Protein AF-A0A821QA35-F1 (afdb_monomer_lite)

Secondary structure (DSSP, 8-state):
--HHHHHHHHHHHHHHHHHHHHHH-TT----HHHHHHHHHHHHHHHHHHHHH--SHHHHHHHHHHH-HHHHHHHS-TTPPPSS-HHHHHHHHHHHH---SSS-HHHHHHHHHHHHHHHHHHHHHTTTT-----

Sequence (133 aa):
MSNNLSAQWEKLLRPGILTLFYREYPLMELYDDACQRIQEFLYKILRFLLRQYPHRAELEQWLYINYPEAQYALNRSSRKRIFSIDQLQTLIHKEFGIHNEMDINYLATTLEHCTKDVLKVCEEKFLLFVFFC

Radius of gyration: 15.2 Å; chains: 1; bounding box: 31×39×47 Å

Foldseek 3Di:
DPPPLVVLLCVQQLQLLVVLCCVVPVPFAADPVNSVVLSVVLVVVLVVCCVVDVAAVSLVVVCCVPPVVLVVVLPDPPDDQSGDLVSQVVSCCVPPVNDPGHDSSSSSSVSSVSSNVSSVVCVVVVVTDDDPD

pLDDT: mean 79.97, std 12.57, range [37.75, 93.25]

Structure (mmCIF, N/CA/C/O backbone):
data_AF-A0A821QA35-F1
#
_entry.id   AF-A0A821QA35-F1
#
loop_
_atom_site.group_PDB
_atom_site.id
_atom_site.type_symbol
_atom_site.label_atom_id
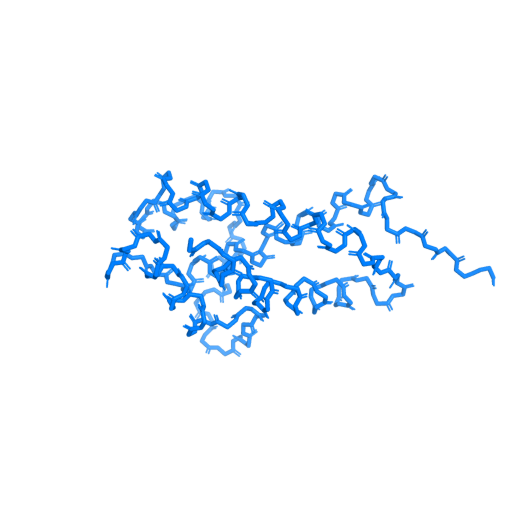_atom_site.label_alt_id
_atom_site.label_comp_id
_atom_site.label_asym_id
_atom_site.label_entity_id
_atom_site.label_seq_id
_atom_site.pdbx_PDB_ins_code
_atom_site.Cartn_x
_atom_site.Cartn_y
_atom_site.Cartn_z
_atom_site.occupancy
_atom_site.B_iso_or_equiv
_atom_site.auth_seq_id
_atom_site.auth_comp_id
_atom_site.auth_asym_id
_atom_site.auth_atom_id
_atom_site.pdbx_PDB_model_num
ATOM 1 N N . MET A 1 1 ? -10.848 -21.722 7.175 1.00 37.75 1 MET A N 1
ATOM 2 C CA . MET A 1 1 ? -11.656 -20.520 6.845 1.00 37.75 1 MET A CA 1
ATOM 3 C C . MET A 1 1 ? -10.791 -19.305 6.440 1.00 37.75 1 MET A C 1
ATOM 5 O O . MET A 1 1 ? -11.248 -18.181 6.577 1.00 37.75 1 MET A O 1
ATOM 9 N N . SER A 1 2 ? -9.578 -19.479 5.883 1.00 49.47 2 SER A N 1
ATOM 10 C CA . SER A 1 2 ? -8.637 -18.366 5.611 1.00 49.47 2 SER A CA 1
ATOM 11 C C . SER A 1 2 ? -8.639 -17.816 4.173 1.00 49.47 2 SER A C 1
ATOM 13 O O . SER A 1 2 ? -8.065 -16.756 3.942 1.00 49.47 2 SER A O 1
ATOM 15 N N . ASN A 1 3 ? -9.305 -18.468 3.210 1.00 56.59 3 ASN A N 1
ATOM 16 C CA . ASN A 1 3 ? -9.209 -18.090 1.785 1.00 56.59 3 ASN A CA 1
ATOM 17 C C . ASN A 1 3 ? -9.926 -16.778 1.413 1.00 56.59 3 ASN A C 1
ATOM 19 O O . ASN A 1 3 ? -9.644 -16.206 0.367 1.00 56.59 3 ASN A O 1
ATOM 23 N N . ASN A 1 4 ? -10.843 -16.274 2.248 1.00 77.44 4 ASN A N 1
ATOM 24 C CA . ASN A 1 4 ? -11.642 -15.092 1.900 1.00 77.44 4 ASN A CA 1
ATOM 25 C C . ASN A 1 4 ? -10.913 -13.773 2.214 1.00 77.44 4 ASN A C 1
ATOM 27 O O . ASN A 1 4 ? -11.054 -12.793 1.492 1.00 77.44 4 ASN A O 1
ATOM 31 N N . LEU A 1 5 ? -10.099 -13.740 3.273 1.00 81.31 5 LEU A N 1
ATOM 32 C CA . LEU A 1 5 ? -9.493 -12.492 3.737 1.00 81.31 5 LEU A CA 1
ATOM 33 C C . LEU A 1 5 ? -8.273 -12.089 2.896 1.00 81.31 5 LEU A C 1
ATOM 35 O O . LEU A 1 5 ? -8.134 -10.930 2.520 1.00 81.31 5 LEU A O 1
ATOM 39 N N . SER A 1 6 ? -7.443 -13.065 2.520 1.00 80.19 6 SER A N 1
ATOM 40 C CA . SER A 1 6 ? -6.303 -12.846 1.620 1.00 80.19 6 SER A CA 1
ATOM 41 C C . SER A 1 6 ? -6.745 -12.302 0.256 1.00 80.19 6 SER A C 1
ATOM 43 O O . SER A 1 6 ? -6.166 -11.332 -0.222 1.00 80.19 6 SER A O 1
ATOM 45 N N . ALA A 1 7 ? -7.825 -12.842 -0.317 1.00 85.44 7 ALA A N 1
ATOM 46 C CA . ALA A 1 7 ? -8.390 -12.346 -1.571 1.00 85.44 7 ALA A CA 1
ATOM 47 C C . ALA A 1 7 ? -8.980 -10.926 -1.446 1.00 85.44 7 ALA A C 1
ATOM 49 O O . ALA A 1 7 ? -8.993 -10.166 -2.412 1.00 85.44 7 ALA A O 1
ATOM 50 N N . GLN A 1 8 ? -9.484 -10.542 -0.267 1.00 89.19 8 GLN A N 1
ATOM 51 C CA . GLN A 1 8 ? -9.964 -9.175 -0.033 1.00 89.19 8 GLN A CA 1
ATOM 52 C C . GLN A 1 8 ? -8.803 -8.176 0.074 1.00 89.19 8 GLN A C 1
ATOM 54 O O . GLN A 1 8 ? -8.900 -7.087 -0.487 1.00 89.19 8 GLN A O 1
ATOM 59 N N . TRP A 1 9 ? -7.697 -8.558 0.722 1.00 88.69 9 TRP A N 1
ATOM 60 C CA . TRP A 1 9 ? -6.470 -7.756 0.734 1.00 88.69 9 TRP A CA 1
ATOM 61 C C . TRP A 1 9 ? -5.883 -7.583 -0.663 1.00 88.69 9 TRP A C 1
ATOM 63 O O . TRP A 1 9 ? -5.488 -6.477 -1.016 1.00 88.69 9 TRP A O 1
ATOM 73 N N . GLU A 1 10 ? -5.888 -8.633 -1.483 1.00 86.69 10 GLU A N 1
ATOM 74 C CA . GLU A 1 10 ? -5.458 -8.549 -2.881 1.00 86.6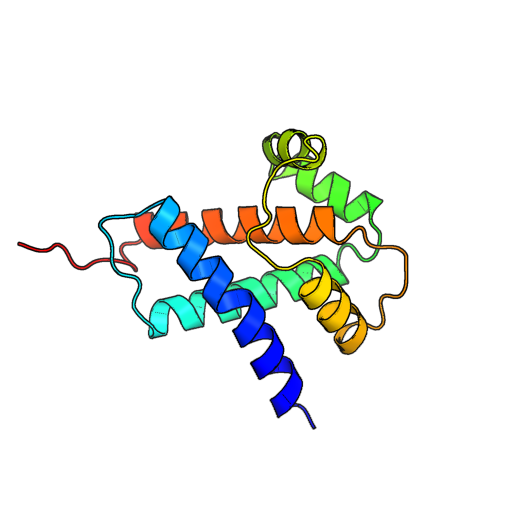9 10 GLU A CA 1
ATOM 75 C C . GLU A 1 10 ? -6.267 -7.518 -3.671 1.00 86.69 10 GLU A C 1
ATOM 77 O O . GLU A 1 10 ? -5.699 -6.636 -4.317 1.00 86.69 10 GLU A O 1
ATOM 82 N N . LYS A 1 11 ? -7.597 -7.575 -3.556 1.00 89.44 11 LYS A N 1
ATOM 83 C CA . LYS A 1 11 ? -8.504 -6.638 -4.234 1.00 89.44 11 LYS A CA 1
ATOM 84 C C . LYS A 1 11 ? -8.299 -5.181 -3.820 1.00 89.44 11 LYS A C 1
ATOM 86 O O . LYS A 1 11 ? -8.626 -4.296 -4.604 1.00 89.44 11 LYS A O 1
ATOM 91 N N . LEU A 1 12 ? -7.779 -4.932 -2.620 1.00 90.62 12 LEU A N 1
ATOM 92 C CA . LEU A 1 12 ? -7.449 -3.592 -2.141 1.00 90.62 12 LEU A CA 1
ATOM 93 C C . LEU A 1 12 ? -6.046 -3.150 -2.585 1.00 90.62 12 LEU A C 1
ATOM 95 O O . LEU A 1 12 ? -5.867 -2.026 -3.051 1.00 90.62 12 LEU A O 1
ATOM 99 N N . LEU A 1 13 ? -5.044 -4.013 -2.406 1.00 91.75 13 LEU A N 1
ATOM 100 C CA . LEU A 1 13 ? -3.638 -3.656 -2.578 1.00 91.75 13 LEU A CA 1
ATOM 101 C C . LEU A 1 13 ? -3.248 -3.557 -4.053 1.00 91.75 13 LEU A C 1
ATOM 103 O O . LEU A 1 13 ? -2.624 -2.572 -4.443 1.00 91.75 13 LEU A O 1
ATOM 107 N N . ARG A 1 14 ? -3.644 -4.529 -4.885 1.00 92.31 14 ARG A N 1
ATOM 108 C CA . ARG A 1 14 ? -3.213 -4.605 -6.289 1.00 92.31 14 ARG A CA 1
ATOM 109 C C . ARG A 1 14 ? -3.579 -3.354 -7.100 1.00 92.31 14 ARG A C 1
ATOM 111 O O . ARG A 1 14 ? -2.680 -2.794 -7.727 1.00 92.31 14 ARG A O 1
ATOM 118 N N . PRO A 1 15 ? -4.823 -2.831 -7.059 1.00 92.88 15 PRO A N 1
ATOM 119 C CA . PRO A 1 15 ? -5.151 -1.602 -7.783 1.00 92.88 15 PRO A CA 1
ATOM 120 C C . PRO A 1 15 ? -4.355 -0.386 -7.295 1.00 92.88 15 PRO A C 1
ATOM 122 O O . PRO A 1 15 ? -3.961 0.457 -8.102 1.00 92.88 15 PRO A O 1
ATOM 125 N N . GLY A 1 16 ? -4.093 -0.293 -5.987 1.00 91.88 16 GLY A N 1
ATOM 126 C CA . GLY A 1 16 ? -3.320 0.808 -5.416 1.00 91.88 16 GLY A CA 1
ATOM 127 C C . GLY A 1 16 ? -1.842 0.763 -5.808 1.00 91.88 16 GLY A C 1
ATOM 128 O O . GLY A 1 16 ? -1.283 1.797 -6.174 1.00 91.88 16 GLY A O 1
ATOM 129 N N . ILE A 1 17 ? -1.241 -0.432 -5.826 1.00 92.88 17 ILE A N 1
ATOM 130 C CA . ILE A 1 17 ? 0.126 -0.662 -6.318 1.00 92.88 17 ILE A CA 1
ATOM 131 C C . ILE A 1 17 ? 0.234 -0.237 -7.781 1.00 92.88 17 ILE A C 1
ATOM 133 O O . ILE A 1 17 ? 1.099 0.569 -8.105 1.00 92.88 17 ILE A O 1
ATOM 137 N N . LEU A 1 18 ? -0.669 -0.708 -8.647 1.00 92.81 18 LEU A N 1
ATOM 138 C CA . LEU A 1 18 ? -0.663 -0.360 -10.073 1.00 92.81 18 LEU A CA 1
ATOM 139 C C . LEU A 1 18 ? -0.859 1.143 -10.295 1.00 92.81 18 LEU A C 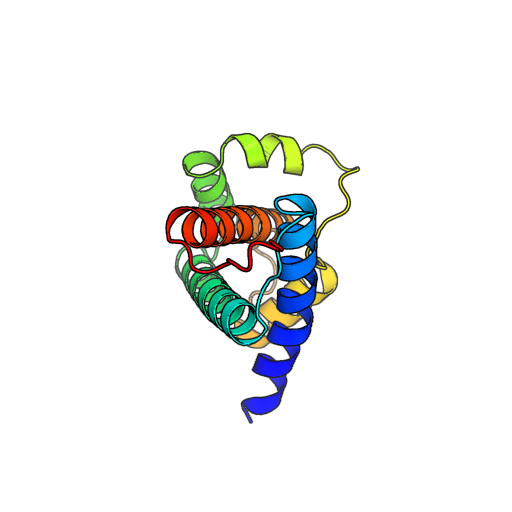1
ATOM 141 O O . LEU A 1 18 ? -0.160 1.746 -11.105 1.00 92.81 18 LEU A O 1
ATOM 145 N N . THR A 1 19 ? -1.767 1.770 -9.542 1.00 93.25 19 THR A N 1
ATOM 146 C CA . THR A 1 19 ? -2.003 3.218 -9.637 1.00 93.25 19 THR A CA 1
ATOM 147 C C . THR A 1 19 ? -0.753 4.015 -9.264 1.00 93.25 19 THR A C 1
ATOM 149 O O . THR A 1 19 ? -0.434 4.999 -9.928 1.00 93.25 19 THR A O 1
ATOM 152 N N . LEU A 1 20 ? -0.042 3.615 -8.205 1.00 92.25 20 LEU A N 1
ATOM 153 C CA . LEU A 1 20 ? 1.208 4.264 -7.809 1.00 92.25 20 LEU A CA 1
ATOM 154 C C . LEU A 1 20 ? 2.329 3.980 -8.806 1.00 92.25 20 LEU A C 1
ATOM 156 O O . LEU A 1 20 ? 3.020 4.912 -9.202 1.00 92.25 20 LEU A O 1
ATOM 160 N N . PHE A 1 21 ? 2.460 2.737 -9.263 1.00 92.12 21 PHE A N 1
ATOM 161 C CA . PHE A 1 21 ? 3.467 2.342 -10.239 1.00 92.12 21 PHE A CA 1
ATOM 162 C C . PHE A 1 21 ? 3.349 3.147 -11.532 1.00 92.12 21 PHE A C 1
ATOM 164 O O . PHE A 1 21 ? 4.295 3.834 -11.887 1.00 92.12 21 PHE A O 1
ATOM 171 N N . TYR A 1 22 ? 2.187 3.167 -12.188 1.00 91.81 22 TYR A N 1
ATOM 172 C CA . TYR A 1 22 ? 2.031 3.901 -13.451 1.00 91.81 22 TYR A CA 1
ATOM 173 C C . TYR A 1 22 ? 2.073 5.423 -13.287 1.00 91.81 22 TYR A C 1
ATOM 175 O O . TYR A 1 22 ? 2.276 6.145 -14.261 1.00 91.81 22 TYR A O 1
ATOM 183 N N . ARG A 1 23 ? 1.887 5.929 -12.062 1.00 91.31 23 ARG A N 1
ATOM 184 C CA . ARG A 1 23 ? 2.073 7.349 -11.761 1.00 91.31 23 ARG A CA 1
ATOM 185 C C . ARG A 1 23 ? 3.551 7.729 -11.670 1.00 91.31 23 ARG A C 1
ATOM 187 O O . ARG A 1 23 ? 3.900 8.816 -12.117 1.00 91.31 23 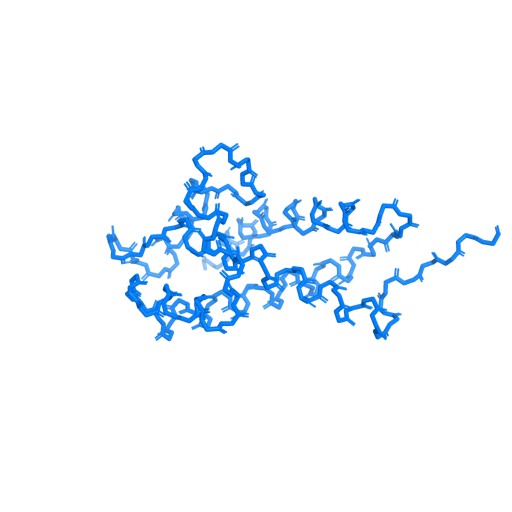ARG A O 1
ATOM 194 N N . GLU A 1 24 ? 4.377 6.887 -11.058 1.00 89.12 24 GLU A N 1
ATOM 195 C CA . GLU A 1 24 ? 5.814 7.142 -10.880 1.00 89.12 24 GLU A CA 1
ATOM 196 C C . GLU A 1 24 ? 6.624 6.691 -12.114 1.00 89.12 24 GLU A C 1
ATOM 198 O O . GLU A 1 24 ? 7.582 7.351 -12.506 1.00 89.12 24 GLU A O 1
ATOM 203 N N . TYR A 1 25 ? 6.184 5.623 -12.785 1.00 88.50 25 TYR A N 1
ATOM 204 C CA . TYR A 1 25 ? 6.884 4.933 -13.873 1.00 88.50 25 TYR A CA 1
ATOM 205 C C . TYR A 1 25 ? 5.978 4.715 -15.098 1.00 88.50 25 TYR A C 1
ATOM 207 O O . TYR A 1 25 ? 5.711 3.579 -15.489 1.00 88.50 25 TYR A O 1
ATOM 215 N N . PRO A 1 26 ? 5.492 5.787 -15.749 1.00 87.81 26 PRO A N 1
ATOM 216 C CA . PRO A 1 26 ? 4.490 5.690 -16.817 1.00 87.81 26 PRO A CA 1
ATOM 217 C C . PRO A 1 26 ? 4.963 4.943 -18.074 1.00 87.81 26 PRO A C 1
ATOM 219 O O . PRO A 1 26 ? 4.137 4.556 -18.894 1.00 87.81 26 PRO A O 1
ATOM 222 N N . LEU A 1 27 ? 6.278 4.771 -18.244 1.00 86.62 27 LEU A N 1
ATOM 223 C CA . LEU A 1 27 ? 6.889 4.099 -19.395 1.00 86.62 27 LEU A CA 1
ATOM 224 C C . LEU A 1 27 ? 7.365 2.672 -19.083 1.00 86.62 27 LEU A C 1
ATOM 226 O O . LEU A 1 27 ? 7.921 2.021 -19.963 1.00 86.62 27 LEU A O 1
ATOM 230 N N . MET A 1 28 ? 7.195 2.203 -17.845 1.00 84.94 28 MET A N 1
ATOM 231 C CA . MET A 1 28 ? 7.601 0.861 -17.429 1.00 84.94 28 MET A CA 1
ATOM 232 C C . MET A 1 28 ? 6.398 -0.082 -17.366 1.00 84.94 28 MET A C 1
ATOM 234 O O . MET A 1 28 ? 5.249 0.346 -17.242 1.00 84.94 28 MET A O 1
ATOM 238 N N . GLU A 1 29 ? 6.674 -1.383 -17.406 1.00 86.12 29 GLU A N 1
ATOM 239 C CA . GLU A 1 29 ? 5.677 -2.433 -17.218 1.00 86.12 29 GLU A CA 1
ATOM 240 C C . GLU A 1 29 ? 5.939 -3.170 -15.902 1.00 86.12 29 GLU A C 1
ATOM 242 O O . GLU A 1 29 ? 7.066 -3.559 -15.605 1.00 86.12 29 GLU A O 1
ATOM 247 N N . LEU A 1 30 ? 4.892 -3.360 -15.097 1.00 84.94 30 LEU A N 1
ATOM 248 C CA . LEU A 1 30 ? 4.973 -4.150 -13.874 1.00 84.94 30 LEU A CA 1
ATOM 249 C C . LEU A 1 30 ? 4.459 -5.558 -14.159 1.00 84.94 30 LEU A C 1
ATOM 251 O O . LEU A 1 30 ? 3.256 -5.756 -14.316 1.00 84.94 30 LEU A O 1
ATOM 255 N N . TYR A 1 31 ? 5.364 -6.536 -14.173 1.00 84.94 31 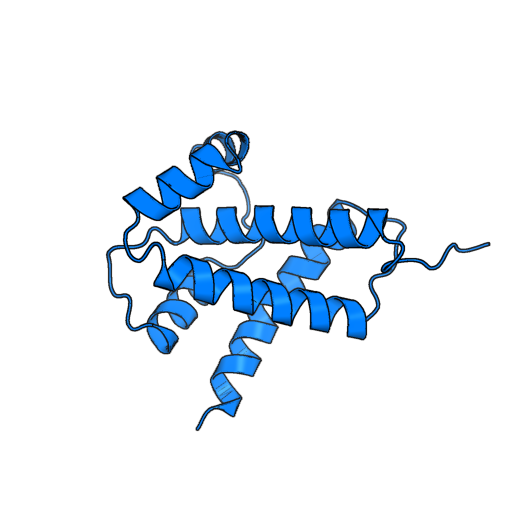TYR A N 1
ATOM 256 C CA . TYR A 1 31 ? 4.990 -7.943 -14.292 1.00 84.94 31 TYR A CA 1
ATOM 257 C C . TYR A 1 31 ? 4.043 -8.373 -13.169 1.00 84.94 31 TYR A C 1
ATOM 259 O O . TYR A 1 31 ? 4.241 -8.014 -12.006 1.00 84.94 31 TYR A O 1
ATOM 267 N N . ASP A 1 32 ? 3.070 -9.221 -13.499 1.00 86.81 32 ASP A N 1
ATOM 268 C CA . ASP A 1 32 ? 2.088 -9.727 -12.536 1.00 86.81 32 ASP A CA 1
ATOM 269 C C . ASP A 1 32 ? 2.745 -10.420 -11.328 1.00 86.81 32 ASP A C 1
ATOM 271 O O . ASP A 1 32 ? 2.382 -10.128 -10.187 1.00 86.81 32 ASP A O 1
ATOM 275 N N . ASP A 1 33 ? 3.780 -11.237 -11.549 1.00 85.69 33 ASP A N 1
ATOM 276 C CA . ASP A 1 33 ? 4.541 -11.893 -10.474 1.00 85.69 33 ASP A CA 1
ATOM 277 C C . ASP A 1 33 ? 5.254 -10.882 -9.559 1.00 85.69 33 ASP A C 1
ATOM 279 O O . ASP A 1 33 ? 5.329 -11.066 -8.339 1.00 85.69 33 ASP A O 1
ATOM 283 N N . ALA A 1 34 ? 5.774 -9.789 -10.128 1.00 84.81 34 ALA A N 1
ATOM 284 C CA . ALA A 1 34 ? 6.399 -8.715 -9.362 1.00 84.81 34 ALA A CA 1
ATOM 285 C C . ALA A 1 34 ? 5.345 -7.948 -8.552 1.00 84.81 34 ALA A C 1
ATOM 287 O O . ALA A 1 34 ? 5.534 -7.725 -7.355 1.00 84.81 34 ALA A O 1
ATOM 288 N N . CYS A 1 35 ? 4.201 -7.627 -9.163 1.00 88.81 35 CYS A N 1
ATOM 289 C CA . CYS A 1 35 ? 3.068 -7.009 -8.480 1.00 88.81 35 CYS A CA 1
ATOM 290 C C . CYS A 1 35 ? 2.580 -7.870 -7.306 1.00 88.81 35 CYS A C 1
ATOM 292 O O . CYS A 1 35 ? 2.332 -7.346 -6.217 1.00 88.81 35 CYS A O 1
ATOM 294 N N . GLN A 1 36 ? 2.490 -9.188 -7.493 1.00 89.38 36 GLN A N 1
ATOM 295 C CA . GLN A 1 36 ? 2.102 -10.125 -6.443 1.00 89.38 36 GLN A CA 1
ATOM 296 C C . GLN A 1 36 ? 3.122 -10.149 -5.294 1.00 89.38 36 GLN A C 1
ATOM 298 O O . GLN A 1 36 ? 2.737 -10.079 -4.126 1.00 89.38 36 GLN A O 1
ATOM 303 N N . ARG A 1 37 ? 4.428 -10.167 -5.588 1.00 88.31 37 ARG A N 1
ATOM 304 C CA . ARG A 1 37 ? 5.478 -10.102 -4.553 1.00 88.31 37 ARG A CA 1
ATOM 305 C C . ARG A 1 37 ? 5.448 -8.792 -3.769 1.00 88.31 37 ARG A C 1
ATOM 307 O O . ARG A 1 37 ? 5.587 -8.813 -2.545 1.00 88.31 37 ARG A O 1
ATOM 314 N N . ILE A 1 38 ? 5.242 -7.666 -4.452 1.00 89.88 38 ILE A N 1
ATOM 315 C CA . ILE A 1 38 ? 5.091 -6.348 -3.819 1.00 89.88 38 ILE A CA 1
ATOM 316 C C . ILE A 1 38 ? 3.871 -6.355 -2.899 1.00 89.88 38 ILE A C 1
ATOM 318 O O . ILE A 1 38 ? 3.964 -5.933 -1.749 1.00 89.88 38 ILE A O 1
ATOM 322 N N . GLN A 1 39 ? 2.746 -6.899 -3.359 1.00 90.44 39 GLN A N 1
ATOM 323 C CA . GLN A 1 39 ? 1.537 -7.038 -2.556 1.00 90.44 39 GLN A CA 1
ATOM 324 C C . GLN A 1 39 ? 1.770 -7.867 -1.288 1.00 90.44 39 GLN A C 1
ATOM 326 O O . GLN A 1 39 ? 1.381 -7.444 -0.198 1.00 90.44 39 GLN A O 1
ATOM 331 N N . GLU A 1 40 ? 2.404 -9.034 -1.398 1.00 89.38 40 GLU A N 1
ATOM 332 C CA . GLU A 1 40 ? 2.723 -9.875 -0.241 1.00 89.38 40 GLU A CA 1
ATOM 333 C C . GLU A 1 40 ? 3.640 -9.159 0.755 1.00 89.38 40 GLU A C 1
ATOM 335 O O . GLU A 1 40 ? 3.472 -9.289 1.971 1.00 89.38 40 GLU A O 1
ATOM 340 N N . PHE A 1 41 ? 4.609 -8.392 0.252 1.00 89.25 41 PHE A N 1
ATOM 341 C CA . PHE A 1 41 ? 5.520 -7.615 1.081 1.00 89.25 41 PHE A CA 1
ATOM 342 C C . PHE A 1 41 ? 4.804 -6.462 1.794 1.00 89.25 41 PHE A C 1
ATOM 344 O O . PHE A 1 41 ? 4.946 -6.315 3.008 1.00 89.25 41 PHE A O 1
ATOM 351 N N . LEU A 1 42 ? 3.959 -5.711 1.086 1.00 90.19 42 LEU A N 1
ATOM 352 C CA . LEU A 1 42 ? 3.142 -4.646 1.672 1.00 90.19 42 LEU A CA 1
ATOM 353 C C . LEU A 1 42 ? 2.173 -5.178 2.720 1.00 90.19 42 LEU A C 1
ATOM 355 O O . LEU A 1 42 ? 2.031 -4.580 3.783 1.00 90.19 42 LEU A O 1
ATOM 359 N N . TYR A 1 43 ? 1.559 -6.334 2.471 1.00 88.38 43 TYR A N 1
ATOM 360 C CA . TYR A 1 43 ? 0.720 -6.991 3.462 1.00 88.38 43 TYR A CA 1
ATOM 361 C C . TYR A 1 43 ? 1.518 -7.344 4.727 1.00 88.38 43 TYR A C 1
ATOM 363 O O . TYR A 1 43 ? 1.057 -7.088 5.839 1.00 88.38 43 TYR A O 1
ATOM 371 N N . LYS A 1 44 ? 2.748 -7.860 4.596 1.00 88.00 44 LYS A N 1
ATOM 372 C CA . LYS A 1 44 ? 3.629 -8.128 5.749 1.00 88.00 44 LYS A CA 1
ATOM 373 C C . LYS A 1 44 ? 3.999 -6.852 6.509 1.00 88.00 44 LYS A C 1
ATOM 375 O O . LYS A 1 44 ? 3.922 -6.866 7.737 1.00 88.00 44 LYS A O 1
ATOM 380 N N . ILE A 1 45 ? 4.350 -5.771 5.808 1.00 86.12 45 ILE A N 1
ATOM 381 C CA . ILE A 1 45 ? 4.621 -4.460 6.423 1.00 86.12 45 ILE A CA 1
ATOM 382 C C . ILE A 1 45 ? 3.395 -3.983 7.194 1.00 86.12 45 ILE A C 1
ATOM 384 O O . ILE A 1 45 ? 3.511 -3.609 8.357 1.00 86.12 45 ILE A O 1
ATOM 388 N N . LEU A 1 46 ? 2.212 -4.058 6.589 1.00 84.44 46 LEU A N 1
ATOM 389 C CA . LEU A 1 46 ? 0.975 -3.625 7.222 1.00 84.44 46 LEU A CA 1
ATOM 390 C C . LEU A 1 46 ? 0.714 -4.393 8.521 1.00 84.44 46 LEU A C 1
ATOM 392 O O . LEU A 1 46 ? 0.479 -3.786 9.560 1.00 84.44 46 LEU A O 1
ATOM 396 N N . ARG A 1 47 ? 0.826 -5.726 8.499 1.00 84.88 47 ARG A N 1
ATOM 397 C CA . ARG A 1 47 ? 0.675 -6.554 9.708 1.00 84.88 47 ARG A CA 1
ATOM 398 C C . ARG A 1 47 ? 1.712 -6.215 10.773 1.00 84.88 47 ARG A C 1
ATOM 400 O O . ARG A 1 47 ? 1.396 -6.281 11.957 1.00 84.88 47 ARG A O 1
ATOM 407 N N . PHE A 1 48 ? 2.941 -5.902 10.369 1.00 85.62 48 PHE A N 1
ATOM 408 C CA . PHE A 1 48 ? 3.994 -5.483 11.286 1.00 85.62 48 PHE A CA 1
ATOM 409 C C . PHE A 1 48 ? 3.642 -4.148 11.949 1.00 85.62 48 PHE A C 1
ATOM 411 O O . PHE A 1 48 ? 3.600 -4.089 13.174 1.00 85.62 48 PHE A O 1
ATOM 418 N N . LEU A 1 49 ? 3.301 -3.125 11.163 1.00 81.69 49 LEU A N 1
ATOM 419 C CA . LEU A 1 49 ? 2.929 -1.800 11.665 1.00 81.69 49 LEU A CA 1
ATOM 420 C C . LEU A 1 49 ? 1.724 -1.868 12.605 1.00 81.69 49 LEU A C 1
ATOM 422 O O . LEU A 1 49 ? 1.772 -1.314 13.693 1.00 81.69 49 LEU A O 1
ATOM 426 N N . LEU A 1 50 ? 0.688 -2.620 12.234 1.00 79.94 50 LEU A N 1
ATOM 427 C CA . LEU A 1 50 ? -0.525 -2.785 13.040 1.00 79.94 50 LEU A CA 1
ATOM 428 C C . LEU A 1 50 ? -0.290 -3.507 14.372 1.00 79.94 50 LEU A C 1
ATOM 430 O O . LEU A 1 50 ? -1.050 -3.317 15.316 1.00 79.94 50 LEU A O 1
ATOM 434 N N . ARG A 1 51 ? 0.741 -4.354 14.452 1.00 82.06 51 ARG A N 1
ATOM 435 C CA . ARG A 1 51 ? 1.127 -5.043 15.691 1.00 82.06 51 ARG A CA 1
ATOM 436 C C . ARG A 1 51 ? 2.054 -4.209 16.565 1.00 82.06 51 ARG A C 1
ATOM 438 O O . ARG A 1 51 ? 1.975 -4.324 17.779 1.00 82.06 51 ARG A O 1
ATOM 445 N N . GLN A 1 52 ? 2.959 -3.450 15.950 1.00 80.75 52 GLN A N 1
ATOM 446 C CA . GLN A 1 52 ? 3.940 -2.628 16.662 1.00 80.75 52 GLN A CA 1
ATOM 447 C C . GLN A 1 52 ? 3.347 -1.311 17.154 1.00 80.75 52 GLN A C 1
ATOM 449 O O . GLN A 1 52 ? 3.739 -0.836 18.210 1.00 80.75 52 GLN A O 1
ATOM 454 N N . TYR A 1 53 ? 2.409 -0.750 16.392 1.00 80.25 53 TYR A N 1
ATOM 455 C CA . TYR A 1 53 ? 1.798 0.550 16.641 1.00 80.25 53 TYR A CA 1
ATOM 456 C C . TYR A 1 53 ? 0.270 0.404 16.671 1.00 80.25 53 TYR A C 1
ATOM 458 O O . TYR A 1 53 ? -0.419 0.850 15.747 1.00 80.25 53 TYR A O 1
ATOM 466 N N . PRO A 1 54 ? -0.286 -0.279 17.689 1.00 70.50 54 PRO A N 1
ATOM 467 C CA . PRO A 1 54 ? -1.730 -0.478 17.802 1.00 70.50 54 PRO A CA 1
ATOM 468 C C . PRO A 1 54 ? -2.491 0.838 18.028 1.00 70.50 54 PRO A C 1
ATOM 470 O O . PRO A 1 54 ? -3.683 0.914 17.720 1.00 70.50 54 PRO A O 1
ATOM 473 N N . HIS A 1 55 ? -1.812 1.878 18.526 1.00 74.69 55 HIS A N 1
ATOM 474 C CA . HIS A 1 55 ? -2.395 3.182 18.826 1.00 74.69 55 HIS A CA 1
ATOM 475 C C . HIS A 1 55 ? -2.020 4.236 17.773 1.00 74.69 55 HIS A C 1
ATOM 477 O O . HIS A 1 55 ? -0.883 4.296 17.298 1.00 74.69 55 HIS A O 1
ATOM 483 N N . ARG A 1 56 ? -2.957 5.145 17.457 1.00 73.12 56 ARG A N 1
ATOM 484 C CA . ARG A 1 56 ? -2.748 6.251 16.500 1.00 73.12 56 ARG A CA 1
ATOM 485 C C . ARG A 1 56 ? -1.455 7.027 16.746 1.00 73.12 56 ARG A C 1
ATOM 487 O O . ARG A 1 56 ? -0.736 7.281 15.788 1.00 73.12 56 ARG A O 1
ATOM 494 N N . ALA A 1 57 ? -1.199 7.446 17.987 1.00 78.38 57 ALA A N 1
ATOM 495 C CA . ALA A 1 57 ? -0.093 8.355 18.302 1.00 78.38 57 ALA A CA 1
ATOM 496 C C . ALA A 1 57 ? 1.272 7.763 17.916 1.00 78.38 57 ALA A C 1
ATOM 498 O O . ALA A 1 57 ? 2.145 8.474 17.425 1.00 78.38 57 ALA A O 1
ATOM 499 N N . GLU A 1 58 ? 1.431 6.451 18.081 1.00 80.50 58 GLU A N 1
ATOM 500 C CA . GLU A 1 58 ? 2.670 5.744 17.768 1.00 80.50 58 GLU A CA 1
ATOM 501 C C . GLU A 1 58 ? 2.858 5.594 16.255 1.00 80.50 58 GLU A C 1
ATOM 503 O O . GLU A 1 58 ? 3.949 5.834 15.738 1.00 80.50 58 GLU A O 1
ATOM 508 N N . LEU A 1 59 ? 1.782 5.279 15.523 1.00 78.25 59 LEU A N 1
ATOM 509 C CA . LEU A 1 59 ? 1.808 5.217 14.059 1.00 78.25 59 LEU A CA 1
ATOM 510 C C . LEU A 1 59 ? 2.055 6.602 13.444 1.00 78.25 59 LEU A C 1
ATOM 512 O O . LEU A 1 59 ? 2.804 6.734 12.479 1.00 78.25 59 LEU A O 1
ATOM 516 N N . GLU A 1 60 ? 1.453 7.643 14.016 1.00 80.12 60 GLU A N 1
ATOM 517 C CA . GLU A 1 60 ? 1.673 9.039 13.643 1.00 80.12 60 GLU A CA 1
ATOM 518 C C . GLU A 1 60 ? 3.126 9.464 13.870 1.00 80.12 60 GLU A C 1
ATOM 520 O O . GLU A 1 60 ? 3.729 10.074 12.984 1.00 80.12 60 GLU A O 1
ATOM 525 N N . GLN A 1 61 ? 3.713 9.100 15.011 1.00 82.88 61 GLN A N 1
ATOM 526 C CA . GLN A 1 61 ? 5.117 9.373 15.302 1.00 82.88 61 GLN A CA 1
ATOM 527 C C . GLN A 1 61 ? 6.049 8.608 14.356 1.00 82.88 61 GLN A C 1
ATOM 529 O O . GLN A 1 61 ? 7.014 9.179 13.849 1.00 82.88 61 GLN A O 1
ATOM 534 N N . TRP A 1 62 ? 5.759 7.337 14.074 1.00 84.56 62 TRP A N 1
ATOM 535 C CA . TRP A 1 62 ? 6.532 6.555 13.114 1.00 84.56 62 TRP A CA 1
ATOM 536 C C . TRP A 1 62 ? 6.466 7.171 11.712 1.00 84.56 62 TRP A C 1
ATOM 538 O O . TRP A 1 62 ? 7.503 7.340 11.069 1.00 84.56 62 TRP A O 1
ATOM 548 N N . LEU A 1 63 ? 5.272 7.573 11.264 1.00 82.88 63 LEU A N 1
ATOM 549 C CA . LEU A 1 63 ? 5.083 8.255 9.985 1.00 82.88 63 LEU A CA 1
ATOM 550 C C . LEU A 1 63 ? 5.843 9.586 9.951 1.00 82.88 63 LEU A C 1
ATOM 552 O O . LEU A 1 63 ? 6.486 9.881 8.954 1.00 82.88 63 LEU A O 1
ATOM 556 N N . TYR A 1 64 ? 5.822 10.362 11.036 1.00 82.94 64 TYR A N 1
ATOM 557 C CA . TYR A 1 64 ? 6.561 11.623 11.143 1.00 82.94 64 TYR A CA 1
ATOM 558 C C . TYR A 1 64 ? 8.077 11.434 11.011 1.00 82.94 64 TYR A C 1
ATOM 560 O O . TYR A 1 64 ? 8.737 12.216 10.332 1.00 82.94 64 TYR A O 1
ATOM 568 N N . ILE A 1 65 ? 8.625 10.396 11.647 1.00 84.81 65 ILE A N 1
ATOM 569 C CA . ILE A 1 65 ? 10.065 10.115 11.632 1.00 84.81 65 ILE A CA 1
ATOM 570 C C . ILE A 1 65 ? 10.521 9.626 10.254 1.00 84.81 65 ILE A C 1
ATOM 572 O O . ILE A 1 65 ? 11.564 10.058 9.772 1.00 84.81 65 ILE A O 1
ATOM 576 N N . ASN A 1 66 ? 9.761 8.720 9.633 1.00 84.44 66 ASN A N 1
ATOM 577 C CA . ASN A 1 66 ? 10.181 8.061 8.393 1.00 84.44 66 ASN A CA 1
ATOM 578 C C . ASN A 1 66 ? 9.747 8.821 7.131 1.00 84.44 66 ASN A C 1
ATOM 580 O O . ASN A 1 66 ? 10.436 8.752 6.120 1.00 84.44 66 ASN A O 1
ATOM 584 N N . TYR A 1 67 ? 8.634 9.557 7.195 1.00 84.88 67 TYR A N 1
ATOM 585 C CA . TYR A 1 67 ? 8.022 10.264 6.066 1.00 84.88 67 TYR A CA 1
ATOM 586 C C . TYR A 1 67 ? 7.473 11.636 6.502 1.00 84.88 67 TYR A C 1
ATOM 588 O O . TYR A 1 67 ? 6.256 11.861 6.500 1.00 84.88 67 TYR A O 1
ATOM 596 N N . PRO A 1 68 ? 8.332 12.591 6.898 1.00 81.06 68 PRO A N 1
ATOM 597 C CA . PRO A 1 68 ? 7.893 13.904 7.377 1.00 81.06 68 PRO A CA 1
ATOM 598 C C . PRO A 1 68 ? 7.030 14.661 6.351 1.00 81.06 68 PRO A C 1
ATOM 600 O O . PRO A 1 68 ? 6.108 15.394 6.715 1.00 81.06 68 PRO A O 1
ATOM 603 N N . GLU A 1 69 ? 7.254 14.443 5.054 1.00 77.25 69 GLU A N 1
ATOM 604 C CA . GLU A 1 69 ? 6.464 15.020 3.967 1.00 77.25 69 GLU A CA 1
ATOM 605 C C . GLU A 1 69 ? 5.015 14.497 3.918 1.00 77.25 69 GLU A C 1
ATOM 607 O O . GLU A 1 69 ? 4.113 15.177 3.414 1.00 77.25 69 GLU A O 1
ATOM 612 N N . ALA A 1 70 ? 4.768 13.311 4.479 1.00 75.81 70 ALA A N 1
ATOM 613 C CA . ALA A 1 70 ? 3.458 12.677 4.515 1.00 75.81 70 ALA A CA 1
ATOM 614 C C . ALA A 1 70 ? 2.473 13.418 5.436 1.00 75.81 70 ALA A C 1
ATOM 616 O O . ALA A 1 70 ? 1.268 13.429 5.165 1.00 75.81 70 ALA A O 1
ATOM 617 N N . GLN A 1 71 ? 2.964 14.123 6.466 1.00 70.06 71 GLN A N 1
ATOM 618 C CA . GLN A 1 71 ? 2.116 14.934 7.348 1.00 70.06 71 GLN A CA 1
ATOM 619 C C . GLN A 1 71 ? 1.421 16.079 6.602 1.00 70.06 71 GLN A C 1
ATOM 621 O O . GLN A 1 71 ? 0.229 16.332 6.800 1.00 70.06 71 GLN A O 1
ATOM 626 N N . TYR A 1 72 ? 2.114 16.729 5.665 1.00 65.88 72 TYR A N 1
ATOM 627 C CA . TYR A 1 72 ? 1.505 17.781 4.846 1.00 65.88 72 TYR A CA 1
ATOM 628 C C . TYR A 1 72 ? 0.387 17.239 3.943 1.00 65.88 72 TYR A C 1
ATOM 630 O O . TYR A 1 72 ? -0.554 17.964 3.612 1.00 65.88 72 TYR A O 1
ATOM 638 N N . ALA A 1 73 ? 0.463 15.962 3.555 1.00 64.31 73 ALA A N 1
ATOM 639 C CA . ALA A 1 73 ? -0.551 15.286 2.749 1.00 64.31 73 ALA A CA 1
ATOM 640 C C . ALA A 1 73 ? -1.755 14.780 3.566 1.00 64.31 73 ALA A C 1
ATOM 642 O O . ALA A 1 73 ? -2.811 14.518 2.983 1.00 64.31 73 ALA A O 1
ATOM 643 N N . LEU A 1 74 ? -1.619 14.646 4.888 1.00 69.88 74 LEU A N 1
ATOM 644 C CA . LEU A 1 74 ? -2.725 14.346 5.803 1.00 69.88 74 LEU A CA 1
ATOM 645 C C . LEU A 1 74 ? -3.560 15.597 6.097 1.00 69.88 74 LEU A C 1
ATOM 647 O O . LEU A 1 74 ? -4.785 15.529 6.066 1.00 69.88 74 LEU A O 1
ATOM 651 N N . ASN A 1 75 ? -2.908 16.752 6.252 1.00 64.06 75 ASN A N 1
ATOM 652 C CA . ASN A 1 75 ? -3.565 18.030 6.560 1.00 64.06 75 ASN A CA 1
ATOM 653 C C . ASN A 1 75 ? -4.295 18.676 5.367 1.00 64.06 75 ASN A C 1
ATOM 655 O O . ASN A 1 75 ? -5.017 19.659 5.534 1.00 64.06 75 ASN A O 1
ATOM 659 N N . ARG A 1 76 ? -4.124 18.146 4.149 1.00 58.69 76 ARG A N 1
ATOM 660 C CA . ARG A 1 76 ? -4.852 18.593 2.953 1.00 58.69 76 ARG A CA 1
ATOM 661 C C . ARG A 1 76 ? -6.044 17.677 2.688 1.00 58.69 76 ARG A C 1
ATOM 663 O O . ARG A 1 76 ? -5.908 16.626 2.067 1.00 58.69 76 ARG A O 1
ATOM 670 N N . SER A 1 77 ? -7.228 18.132 3.086 1.00 53.25 77 SER A N 1
ATOM 671 C CA . SER A 1 77 ? -8.521 17.435 2.985 1.00 53.25 77 SER A CA 1
ATOM 672 C C . SER A 1 77 ? -8.987 17.108 1.553 1.00 53.25 77 SER A C 1
ATOM 674 O O . SER A 1 77 ? -10.026 16.483 1.380 1.00 53.25 77 SER A O 1
ATOM 676 N N . SER A 1 78 ? -8.250 17.521 0.516 1.00 56.66 78 SER A N 1
ATOM 677 C CA . SER A 1 78 ? -8.644 17.398 -0.895 1.00 56.66 78 SER A CA 1
ATOM 678 C C . SER A 1 78 ? -7.889 16.325 -1.689 1.00 56.66 78 SER A C 1
ATOM 680 O O . SER A 1 78 ? -8.149 16.151 -2.882 1.00 56.66 78 SER A O 1
ATOM 682 N N . ARG A 1 79 ? -6.946 15.591 -1.082 1.00 66.06 79 ARG A N 1
ATOM 683 C CA . ARG A 1 79 ? -6.182 14.571 -1.814 1.00 66.06 79 ARG A CA 1
ATOM 684 C C . ARG A 1 79 ? -6.996 13.285 -1.959 1.00 66.06 79 ARG A C 1
ATOM 686 O O . ARG A 1 79 ? -7.271 12.602 -0.976 1.00 66.06 79 ARG A O 1
ATOM 693 N N . LYS A 1 80 ? -7.307 12.913 -3.206 1.00 71.94 80 LYS A N 1
ATOM 694 C CA . LYS A 1 80 ? -7.844 11.587 -3.539 1.00 71.94 80 LYS A CA 1
ATOM 695 C C . LYS A 1 80 ? -6.843 10.519 -3.079 1.00 71.94 80 LYS A C 1
ATOM 697 O O . LYS A 1 80 ? -5.705 10.503 -3.551 1.00 71.94 80 LYS A O 1
ATOM 702 N N . ARG A 1 81 ? -7.257 9.680 -2.126 1.00 81.12 81 ARG A N 1
ATOM 703 C CA . ARG A 1 81 ? -6.461 8.554 -1.614 1.00 81.12 81 ARG A CA 1
ATOM 704 C C . ARG A 1 81 ? -6.332 7.476 -2.684 1.00 81.12 81 ARG A C 1
ATOM 706 O O . ARG A 1 81 ? -7.263 7.267 -3.464 1.00 81.12 81 ARG A O 1
ATOM 713 N N . ILE A 1 82 ? -5.180 6.816 -2.716 1.00 88.19 82 ILE A N 1
ATOM 714 C CA . ILE A 1 82 ? -4.935 5.685 -3.617 1.00 88.19 82 ILE A CA 1
ATOM 715 C C . ILE A 1 82 ? -5.656 4.444 -3.097 1.00 88.19 82 ILE A C 1
ATOM 717 O O . ILE A 1 82 ? -6.366 3.775 -3.844 1.00 88.19 82 ILE A O 1
ATOM 721 N N . PHE A 1 83 ? -5.491 4.157 -1.807 1.00 87.00 83 PHE A N 1
ATOM 722 C CA . PHE A 1 83 ? -6.156 3.039 -1.150 1.00 87.00 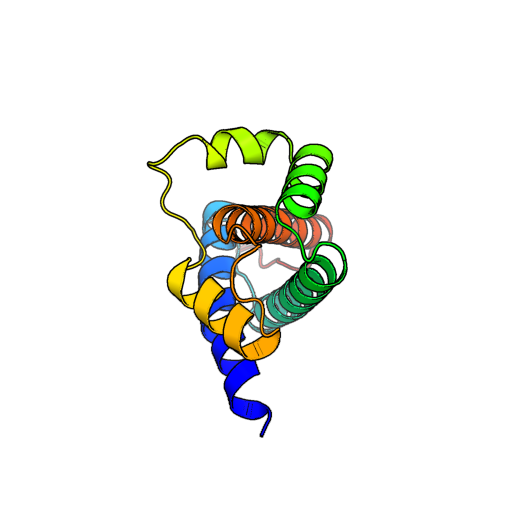83 PHE A CA 1
ATOM 723 C C . PHE A 1 83 ? -7.498 3.488 -0.566 1.00 87.00 83 PHE A C 1
ATOM 725 O O . PHE A 1 83 ? -7.607 4.564 0.025 1.00 87.00 83 PHE A O 1
ATOM 732 N N . SER A 1 84 ? -8.530 2.657 -0.729 1.00 86.81 84 SER A N 1
ATOM 733 C CA . SER A 1 84 ? -9.863 2.930 -0.188 1.00 86.81 84 SER A CA 1
ATOM 734 C C . SER A 1 84 ? -9.844 2.870 1.342 1.00 86.81 84 SER A C 1
ATOM 736 O O . SER A 1 84 ? -9.549 1.825 1.922 1.00 86.81 84 SER A O 1
ATOM 738 N N . ILE A 1 85 ? -10.193 3.990 1.984 1.00 85.19 85 ILE A N 1
ATOM 739 C CA . ILE A 1 85 ? -10.290 4.111 3.447 1.00 85.19 85 ILE A CA 1
ATOM 740 C C . ILE A 1 85 ? -11.339 3.142 4.005 1.00 85.19 85 ILE A C 1
ATOM 742 O O . ILE A 1 85 ? -11.042 2.401 4.938 1.00 85.19 85 ILE A O 1
ATOM 746 N N . ASP A 1 86 ? -12.519 3.073 3.386 1.00 85.94 86 ASP A N 1
ATOM 747 C CA . ASP A 1 86 ? -13.619 2.214 3.846 1.00 85.94 86 ASP A CA 1
ATOM 748 C C . ASP A 1 86 ? -13.251 0.723 3.785 1.00 85.94 86 ASP A C 1
ATOM 750 O O . ASP A 1 86 ? -13.537 -0.055 4.703 1.00 85.94 86 ASP A O 1
ATOM 754 N N . GLN A 1 87 ? -12.576 0.309 2.706 1.00 88.19 87 GLN A N 1
ATOM 755 C CA . GLN A 1 87 ? -12.106 -1.068 2.554 1.00 88.19 87 GLN A CA 1
ATOM 756 C C . GLN A 1 87 ? -10.973 -1.388 3.530 1.00 88.19 87 GLN A C 1
ATOM 758 O O . GLN A 1 87 ? -11.001 -2.456 4.143 1.00 88.19 87 GLN A O 1
ATOM 763 N N . LEU A 1 88 ? -10.015 -0.470 3.715 1.00 87.62 88 LEU A N 1
ATOM 764 C CA . LEU A 1 88 ? -8.955 -0.602 4.717 1.00 87.62 88 LEU A CA 1
ATOM 765 C C . LEU A 1 88 ? -9.552 -0.793 6.110 1.00 87.62 88 LEU A C 1
ATOM 767 O O . LEU A 1 88 ? -9.249 -1.786 6.768 1.00 87.62 88 LEU A O 1
ATOM 771 N N . GLN A 1 89 ? -10.447 0.103 6.529 1.00 86.19 89 GLN A N 1
ATOM 772 C CA . GLN A 1 89 ? -11.098 0.044 7.835 1.00 86.19 89 GLN A CA 1
ATOM 773 C C . GLN A 1 89 ? -11.817 -1.293 8.041 1.00 86.19 89 GLN A C 1
ATOM 775 O O . GLN A 1 89 ? -11.634 -1.948 9.066 1.00 86.19 89 GLN A O 1
ATOM 780 N N . THR A 1 90 ? -12.579 -1.736 7.038 1.00 88.25 90 THR A N 1
ATOM 781 C CA . THR A 1 90 ? -13.291 -3.019 7.076 1.00 88.25 90 THR A CA 1
ATOM 782 C C . THR A 1 90 ? -12.333 -4.199 7.242 1.00 88.25 90 THR A C 1
ATOM 784 O O . THR A 1 90 ? -12.595 -5.104 8.036 1.00 88.25 90 THR A O 1
ATOM 787 N N . LEU A 1 91 ? -11.233 -4.224 6.488 1.00 87.94 91 LEU A N 1
ATOM 788 C CA . LEU A 1 91 ? -10.283 -5.337 6.509 1.00 87.94 91 LEU A CA 1
ATOM 789 C C . LEU A 1 91 ? -9.483 -5.393 7.806 1.00 87.94 91 LEU A C 1
ATOM 791 O O . LEU A 1 91 ? -9.302 -6.471 8.370 1.00 87.94 91 LEU A O 1
ATOM 795 N N . ILE A 1 92 ? -9.072 -4.237 8.313 1.00 85.00 92 ILE A N 1
ATOM 796 C CA . ILE A 1 92 ? -8.346 -4.115 9.577 1.00 85.00 92 ILE A CA 1
ATOM 797 C C . ILE A 1 92 ? -9.216 -4.575 10.737 1.00 85.00 92 ILE A C 1
ATOM 799 O O . ILE A 1 92 ? -8.777 -5.361 11.573 1.00 85.00 92 ILE A O 1
ATOM 803 N N . HIS A 1 93 ? -10.470 -4.136 10.759 1.00 83.75 93 HIS A N 1
ATOM 804 C CA . HIS A 1 93 ? -11.421 -4.557 11.772 1.00 83.75 93 HIS A CA 1
ATOM 805 C C . HIS A 1 93 ? -11.628 -6.075 11.753 1.00 83.75 93 HIS A C 1
ATOM 807 O O . HIS A 1 93 ? -11.592 -6.718 12.798 1.00 83.75 93 HIS A O 1
ATOM 813 N N . LYS A 1 94 ? -11.790 -6.665 10.561 1.00 84.94 94 LYS A N 1
ATOM 814 C CA . LYS A 1 94 ? -11.968 -8.116 10.402 1.00 84.94 94 LYS A CA 1
ATOM 815 C C . LYS A 1 94 ? -10.742 -8.931 10.810 1.00 84.94 94 LYS A C 1
ATOM 817 O O . LYS A 1 94 ? -10.916 -10.024 11.336 1.00 84.94 94 LYS A O 1
ATOM 822 N N . GLU A 1 95 ? -9.530 -8.460 10.518 1.00 82.56 95 GLU A N 1
ATOM 823 C CA . GLU A 1 95 ? -8.309 -9.234 10.779 1.00 82.56 95 GLU A CA 1
ATOM 824 C C . GLU A 1 95 ? -7.745 -9.022 12.187 1.00 82.56 95 GLU A C 1
ATOM 826 O O . GLU A 1 95 ? -7.251 -9.970 12.793 1.00 82.56 95 GLU A O 1
ATOM 831 N N . PHE A 1 96 ? -7.813 -7.797 12.709 1.00 78.19 96 PHE A N 1
ATOM 832 C CA . PHE A 1 96 ? -7.125 -7.415 13.943 1.00 78.19 96 PHE A CA 1
ATOM 833 C C . PHE A 1 96 ? -8.072 -7.065 15.093 1.00 78.19 96 PHE A C 1
ATOM 835 O O . PHE A 1 96 ? -7.599 -6.873 16.208 1.00 78.19 96 PHE A O 1
ATOM 842 N N . GLY A 1 97 ? -9.386 -6.963 14.854 1.00 73.81 97 GLY A N 1
ATOM 843 C CA . GLY A 1 97 ? -10.345 -6.561 15.890 1.00 73.81 97 GLY A CA 1
ATOM 844 C C . GLY A 1 97 ? -10.083 -5.153 16.433 1.00 73.81 97 GLY A C 1
ATOM 845 O O . GLY A 1 97 ? -10.379 -4.867 17.589 1.00 73.81 97 GLY A O 1
ATOM 846 N N . ILE A 1 98 ? -9.472 -4.272 15.634 1.00 68.12 98 ILE A N 1
ATOM 847 C CA . ILE A 1 98 ? -9.142 -2.910 16.066 1.00 68.12 98 ILE A CA 1
ATOM 848 C C . ILE A 1 98 ? -10.377 -2.035 15.849 1.00 68.12 98 ILE A C 1
ATOM 850 O O . ILE A 1 98 ? -10.789 -1.789 14.714 1.00 68.12 98 ILE A O 1
ATOM 854 N N . HIS A 1 99 ? -11.000 -1.614 16.953 1.00 57.16 99 HIS A N 1
ATOM 855 C CA . HIS A 1 99 ? -12.346 -1.041 16.931 1.00 57.16 99 HIS A CA 1
ATOM 856 C C . HIS A 1 99 ? -12.412 0.491 16.917 1.00 57.16 99 HIS A C 1
ATOM 858 O O . HIS A 1 99 ? -13.434 0.987 16.458 1.00 57.16 99 HIS A O 1
ATOM 864 N N . ASN A 1 100 ? -11.403 1.249 17.382 1.00 54.03 100 ASN A N 1
ATOM 865 C CA . ASN A 1 100 ? -11.559 2.717 17.457 1.00 54.03 100 ASN A CA 1
ATOM 866 C C . ASN A 1 100 ? -10.302 3.586 17.685 1.00 54.03 100 ASN A C 1
ATOM 868 O O . ASN A 1 100 ? -10.434 4.805 17.714 1.00 54.03 100 ASN A O 1
ATOM 872 N N . GLU A 1 101 ? -9.096 3.031 17.844 1.00 54.25 101 GLU A N 1
ATOM 873 C CA . GLU A 1 101 ? -7.922 3.838 18.256 1.00 54.25 101 GLU A CA 1
ATOM 874 C C . GLU A 1 101 ? -6.921 4.156 17.142 1.00 54.25 101 GLU A C 1
ATOM 876 O O . GLU A 1 101 ? -5.930 4.848 17.373 1.00 54.25 101 GLU A O 1
ATOM 881 N N . MET A 1 102 ? -7.172 3.674 15.927 1.00 63.00 102 MET A N 1
ATOM 882 C CA . MET A 1 102 ? -6.266 3.840 14.801 1.00 63.00 102 MET A CA 1
ATOM 883 C C . MET A 1 102 ? -6.880 4.778 13.768 1.00 63.00 102 MET A C 1
ATOM 885 O O . MET A 1 102 ? -7.993 4.549 13.293 1.00 63.00 102 MET A O 1
ATOM 889 N N . ASP A 1 103 ? -6.147 5.823 13.394 1.00 74.81 103 ASP A N 1
ATOM 890 C CA . ASP A 1 103 ? -6.575 6.702 12.313 1.00 74.81 103 ASP A CA 1
ATOM 891 C C . ASP A 1 103 ? -6.208 6.066 10.967 1.00 74.81 103 ASP A C 1
ATOM 893 O O . ASP A 1 103 ? -5.043 6.021 10.557 1.00 74.81 103 ASP A O 1
ATOM 897 N N . ILE A 1 104 ? -7.228 5.550 10.277 1.00 81.00 104 ILE A N 1
ATOM 898 C CA . ILE A 1 104 ? -7.091 4.866 8.986 1.00 81.00 104 ILE A CA 1
ATOM 899 C C . ILE A 1 104 ? -6.457 5.782 7.933 1.00 81.00 104 ILE A C 1
ATOM 901 O O . ILE A 1 104 ? -5.810 5.283 7.013 1.00 81.00 104 ILE A O 1
ATOM 905 N N . ASN A 1 105 ? -6.557 7.110 8.073 1.00 81.06 105 ASN A N 1
ATOM 906 C CA . ASN A 1 105 ? -5.863 8.028 7.172 1.00 81.06 105 ASN A CA 1
ATOM 907 C C . ASN A 1 105 ? -4.347 7.921 7.312 1.00 81.06 105 ASN A C 1
ATOM 909 O O . ASN A 1 105 ? -3.660 7.851 6.296 1.00 81.06 105 ASN A O 1
ATOM 913 N N . TYR A 1 106 ? -3.828 7.858 8.540 1.00 81.06 106 TYR A N 1
ATOM 914 C CA . TYR A 1 106 ? -2.390 7.710 8.778 1.00 81.06 106 TYR A CA 1
ATOM 915 C C . TYR A 1 106 ? -1.891 6.377 8.243 1.00 81.06 106 TYR A C 1
ATOM 917 O O . TYR A 1 106 ? -0.841 6.326 7.606 1.00 81.06 106 TYR A O 1
ATOM 925 N N . LEU A 1 107 ? -2.665 5.309 8.425 1.00 83.38 107 LEU A N 1
ATOM 926 C CA . LEU A 1 107 ? -2.310 4.003 7.888 1.00 83.38 107 LEU A CA 1
ATOM 927 C C . LEU A 1 107 ? -2.348 3.973 6.357 1.00 83.38 107 LEU A C 1
ATOM 929 O O . LEU A 1 107 ? -1.420 3.464 5.737 1.00 83.38 107 LEU A O 1
ATOM 933 N N . ALA A 1 108 ? -3.381 4.542 5.736 1.00 86.50 108 ALA A N 1
ATOM 934 C CA . ALA A 1 108 ? -3.476 4.630 4.282 1.00 86.50 108 ALA A CA 1
ATOM 935 C C . ALA A 1 108 ? -2.320 5.448 3.699 1.00 86.50 108 ALA A C 1
ATOM 937 O O . ALA A 1 108 ? -1.712 5.047 2.710 1.00 86.50 108 ALA A O 1
ATOM 938 N N . THR A 1 109 ? -1.974 6.570 4.334 1.00 86.06 109 THR A N 1
ATOM 939 C CA . THR A 1 109 ? -0.817 7.379 3.951 1.00 86.06 109 THR A CA 1
ATOM 940 C C . THR A 1 109 ? 0.487 6.611 4.140 1.00 86.06 109 THR A C 1
ATOM 942 O O . THR A 1 109 ? 1.307 6.591 3.229 1.00 86.06 109 THR A O 1
ATOM 945 N N . THR A 1 110 ? 0.653 5.910 5.258 1.00 86.19 110 THR A N 1
ATOM 946 C CA . THR A 1 110 ? 1.818 5.049 5.493 1.00 86.19 110 THR A CA 1
ATOM 947 C C . THR A 1 110 ? 1.952 4.003 4.389 1.00 86.19 110 THR A C 1
ATOM 949 O O . THR A 1 110 ? 3.017 3.848 3.802 1.00 86.19 110 THR A O 1
ATOM 952 N N . LEU A 1 111 ? 0.851 3.340 4.037 1.00 88.88 111 LEU A N 1
ATOM 953 C CA . LEU A 1 111 ? 0.821 2.329 2.989 1.00 88.88 111 LEU A CA 1
ATOM 954 C C . LEU A 1 111 ? 1.169 2.912 1.610 1.00 88.88 111 LEU A C 1
ATOM 956 O O . LEU A 1 111 ? 1.905 2.273 0.861 1.00 88.88 111 LEU A O 1
ATOM 960 N N . GLU A 1 112 ? 0.700 4.120 1.276 1.00 90.50 112 GLU A N 1
ATOM 961 C CA . GLU A 1 112 ? 1.101 4.829 0.048 1.00 90.50 112 GLU A CA 1
ATOM 962 C C . GLU A 1 112 ? 2.616 5.063 -0.004 1.00 90.50 112 GLU A C 1
ATOM 964 O O . GLU A 1 112 ? 3.236 4.779 -1.028 1.00 90.50 112 GLU A O 1
ATOM 969 N N . HIS A 1 113 ? 3.214 5.550 1.084 1.00 89.94 113 HIS A N 1
ATOM 970 C CA . HIS A 1 113 ? 4.649 5.839 1.138 1.00 89.94 113 HIS A CA 1
ATOM 971 C C . HIS A 1 113 ? 5.497 4.561 1.119 1.00 89.94 113 HIS A C 1
ATOM 973 O O . HIS A 1 113 ? 6.397 4.448 0.291 1.00 89.94 113 HIS A O 1
ATOM 979 N N . CYS A 1 114 ? 5.140 3.543 1.906 1.00 89.75 114 CYS A N 1
ATOM 980 C CA . CYS A 1 114 ? 5.819 2.248 1.851 1.00 89.75 114 CYS A CA 1
ATOM 981 C C . CYS A 1 114 ? 5.718 1.607 0.459 1.00 89.75 114 CYS A C 1
ATOM 983 O O . CYS A 1 114 ? 6.677 1.004 -0.011 1.00 89.75 114 CYS A O 1
ATOM 985 N N . THR A 1 115 ? 4.581 1.752 -0.230 1.00 91.62 115 THR A N 1
ATOM 986 C CA . THR A 1 115 ? 4.437 1.261 -1.611 1.00 91.62 115 THR A CA 1
ATOM 987 C C . THR A 1 115 ? 5.410 1.965 -2.547 1.00 91.62 115 THR A C 1
ATOM 989 O O . THR A 1 115 ? 6.082 1.296 -3.325 1.00 91.62 115 THR A O 1
ATOM 992 N N . LYS A 1 116 ? 5.539 3.291 -2.452 1.00 91.06 116 LYS A N 1
ATOM 993 C CA . LYS A 1 116 ? 6.496 4.052 -3.266 1.00 91.06 116 LYS A CA 1
ATOM 994 C C . LYS A 1 116 ? 7.938 3.624 -3.021 1.00 91.06 116 LYS A C 1
ATOM 996 O O . LYS A 1 116 ? 8.659 3.411 -3.989 1.00 91.06 116 LYS A O 1
ATOM 1001 N N . ASP A 1 117 ? 8.334 3.439 -1.766 1.00 90.25 117 ASP A N 1
ATOM 1002 C CA . ASP A 1 117 ? 9.687 2.986 -1.434 1.00 90.25 117 ASP A CA 1
ATOM 1003 C C . ASP A 1 117 ? 9.982 1.607 -2.014 1.00 90.25 117 ASP A C 1
ATOM 1005 O O . ASP A 1 117 ? 11.044 1.386 -2.590 1.00 90.25 117 ASP A O 1
ATOM 1009 N N . VAL A 1 118 ? 9.027 0.680 -1.910 1.00 89.69 118 VAL A N 1
ATOM 1010 C CA . VAL A 1 118 ? 9.175 -0.662 -2.483 1.00 89.69 118 VAL A CA 1
ATOM 1011 C C . VAL A 1 118 ? 9.328 -0.587 -3.997 1.00 89.69 118 VAL A C 1
ATOM 1013 O O . VAL A 1 118 ? 10.223 -1.225 -4.544 1.00 89.69 118 VAL A O 1
ATOM 1016 N N . LEU A 1 119 ? 8.502 0.215 -4.672 1.00 89.62 119 LEU A N 1
ATOM 1017 C CA . LEU A 1 119 ? 8.595 0.393 -6.121 1.00 89.62 119 LEU A CA 1
ATOM 1018 C C . LEU A 1 119 ? 9.936 1.018 -6.530 1.00 89.62 119 LEU A C 1
ATOM 1020 O O . LEU A 1 119 ? 10.562 0.530 -7.467 1.00 89.62 119 LEU A O 1
ATOM 1024 N N . LYS A 1 120 ? 10.421 2.010 -5.778 1.00 88.94 120 LYS A N 1
ATOM 1025 C CA . LYS A 1 120 ? 11.732 2.631 -5.993 1.00 88.94 120 LYS A CA 1
ATOM 1026 C C . LYS A 1 120 ? 12.881 1.642 -5.816 1.00 88.94 120 LYS A C 1
ATOM 1028 O O . LYS A 1 120 ? 13.789 1.592 -6.637 1.00 88.94 120 LYS A O 1
ATOM 1033 N N . VAL A 1 121 ? 12.832 0.798 -4.787 1.00 85.62 121 VAL A N 1
ATOM 1034 C CA . VAL A 1 121 ? 13.823 -0.275 -4.616 1.00 85.62 121 VAL A CA 1
ATOM 1035 C C . VAL A 1 121 ? 13.758 -1.260 -5.784 1.00 85.62 121 VAL A C 1
ATOM 1037 O O . VAL A 1 121 ? 14.797 -1.693 -6.279 1.00 85.62 121 VAL A O 1
ATOM 1040 N N . CYS A 1 122 ? 12.562 -1.621 -6.249 1.00 83.31 122 CYS A N 1
ATOM 1041 C CA . CYS A 1 122 ? 12.402 -2.501 -7.404 1.00 83.31 122 CYS A CA 1
ATOM 1042 C C . CYS A 1 122 ? 12.976 -1.883 -8.693 1.00 83.31 122 CYS A C 1
ATOM 1044 O O . CYS A 1 122 ? 13.580 -2.610 -9.483 1.00 83.31 122 CYS A O 1
ATOM 1046 N N . GLU A 1 123 ? 12.851 -0.567 -8.877 1.00 83.06 123 GLU A N 1
ATOM 1047 C CA . GLU A 1 123 ? 13.470 0.184 -9.976 1.00 83.06 123 GLU A CA 1
ATOM 1048 C C . GLU A 1 123 ? 15.001 0.139 -9.868 1.00 83.06 123 GLU A C 1
ATOM 1050 O O . GLU A 1 123 ? 15.673 -0.349 -10.774 1.00 83.06 123 GLU A O 1
ATOM 1055 N N . GLU A 1 124 ? 15.563 0.559 -8.732 1.00 80.94 124 GLU A N 1
ATOM 1056 C CA . GLU A 1 124 ? 17.015 0.618 -8.505 1.00 80.94 124 GLU A CA 1
ATOM 1057 C C . GLU A 1 124 ? 17.697 -0.759 -8.596 1.00 80.94 124 GLU A C 1
ATOM 1059 O O . GLU A 1 124 ? 18.887 -0.860 -8.904 1.00 80.94 124 GLU A O 1
ATOM 1064 N N . LYS A 1 125 ? 16.959 -1.837 -8.305 1.00 74.25 125 LYS A N 1
ATOM 1065 C CA . LYS A 1 125 ? 17.450 -3.224 -8.352 1.00 74.25 125 LYS A CA 1
ATOM 1066 C C . LYS A 1 125 ? 17.129 -3.955 -9.655 1.00 74.25 125 LYS A C 1
ATOM 1068 O O . LYS A 1 125 ? 17.370 -5.156 -9.735 1.00 74.25 125 LYS A O 1
ATOM 1073 N N . PHE A 1 126 ? 16.632 -3.255 -10.669 1.00 64.88 126 PHE A N 1
ATOM 1074 C CA . PHE A 1 126 ? 16.292 -3.813 -11.977 1.00 64.88 126 PHE A CA 1
ATOM 1075 C C . PHE A 1 126 ? 15.240 -4.930 -11.990 1.00 64.88 126 PHE A C 1
ATOM 1077 O O . PHE A 1 126 ? 15.201 -5.746 -12.907 1.00 64.88 126 PHE A O 1
ATOM 1084 N N . LEU A 1 127 ? 14.324 -4.939 -11.022 1.00 62.34 127 LEU A N 1
ATOM 1085 C CA . LEU A 1 127 ? 13.259 -5.945 -10.931 1.00 62.34 127 LEU A CA 1
ATOM 1086 C C . LEU A 1 127 ? 12.018 -5.613 -11.789 1.00 62.34 127 LEU A C 1
ATOM 1088 O O . LEU A 1 127 ? 11.069 -6.393 -11.791 1.00 62.34 127 LEU A O 1
ATOM 1092 N N . LEU A 1 128 ? 12.012 -4.474 -12.498 1.00 57.62 128 LEU A N 1
ATOM 1093 C CA . LEU A 1 128 ? 10.842 -3.908 -13.199 1.00 57.62 128 LEU A CA 1
ATOM 1094 C C . LEU A 1 128 ? 10.995 -3.765 -14.731 1.00 57.62 128 LEU A C 1
ATOM 1096 O O . LEU A 1 128 ? 10.165 -3.118 -15.359 1.00 57.62 128 LEU A O 1
ATOM 1100 N N . PHE A 1 129 ? 12.049 -4.294 -15.361 1.00 57.66 129 PHE A N 1
ATOM 1101 C CA . PHE A 1 129 ? 12.408 -3.863 -16.724 1.00 57.66 129 PHE A CA 1
ATOM 1102 C C . PHE A 1 129 ? 11.919 -4.768 -17.870 1.00 57.66 129 PHE A C 1
ATOM 1104 O O . PHE A 1 129 ? 12.374 -5.901 -18.005 1.00 57.66 129 PHE A O 1
ATOM 1111 N N . VAL A 1 130 ? 11.149 -4.165 -18.790 1.00 48.59 130 VAL A N 1
ATOM 1112 C CA . VAL A 1 130 ? 11.342 -4.278 -20.250 1.00 48.59 130 VAL A CA 1
ATOM 1113 C C . VAL A 1 130 ? 11.712 -2.886 -20.766 1.00 48.59 130 VAL A C 1
ATOM 1115 O O . VAL A 1 130 ? 10.954 -1.938 -20.578 1.00 48.59 130 VAL A O 1
ATOM 1118 N N . PHE A 1 131 ? 12.865 -2.750 -21.424 1.00 45.50 131 PHE A N 1
ATOM 1119 C CA . PHE A 1 131 ? 13.098 -1.630 -22.336 1.00 45.50 131 PHE A CA 1
ATOM 1120 C C . PHE A 1 131 ? 12.451 -2.005 -23.670 1.00 45.50 131 PHE A C 1
ATOM 1122 O O . PHE A 1 131 ? 12.828 -3.017 -24.260 1.00 45.50 131 PHE A O 1
ATOM 1129 N N . PHE A 1 132 ? 11.480 -1.227 -24.148 1.00 40.84 132 PHE A N 1
ATOM 1130 C CA . PHE A 1 132 ? 11.120 -1.306 -25.562 1.00 40.84 132 PHE A CA 1
ATOM 1131 C C . PHE A 1 132 ? 12.304 -0.745 -26.362 1.00 40.84 132 PHE A C 1
ATOM 1133 O O . PHE A 1 132 ? 12.634 0.434 -26.224 1.00 40.84 132 PHE A O 1
ATOM 1140 N N . CYS A 1 133 ? 12.983 -1.631 -27.097 1.00 40.34 133 CYS A N 1
ATOM 1141 C CA . CYS A 1 133 ? 13.998 -1.292 -28.095 1.00 40.34 133 CYS A CA 1
ATOM 1142 C C . CYS A 1 133 ? 13.399 -0.480 -29.247 1.00 40.34 133 CYS A C 1
ATOM 1144 O O . CYS A 1 133 ? 12.257 -0.799 -29.652 1.00 40.34 133 CYS A O 1
#